Protein AF-A0A962UDT5-F1 (afdb_monomer_lite)

Radius of gyration: 18.19 Å; chains: 1; bounding box: 41×51×47 Å

Foldseek 3Di:
DDQPPLQVVFFPVVLLVVLVVPLPLLVQLLVLLLVPQVVLLVVLLVVLVVVVLVVNLVSLVLNLVSCVLNRRVVLNVLSVVLNPDPDSVVNNVSSVVSVVSSVSNNVSSVVVSPVSPPDPDDPPDPPDPAAEDEDADLRSSNVSSCCSVPVVRHHYDYDPHPVSSVCVVVVVDD

pLDDT: mean 86.89, std 13.83, range [42.19, 97.88]

Structure (mmCIF, N/CA/C/O backbone):
data_AF-A0A962UDT5-F1
#
_entry.id   AF-A0A962UDT5-F1
#
loop_
_atom_site.group_PDB
_atom_site.id
_atom_site.type_symbol
_atom_site.label_atom_id
_atom_site.label_alt_id
_atom_site.label_comp_id
_atom_site.label_asym_id
_atom_site.label_entity_id
_atom_site.label_seq_id
_atom_site.pdbx_PDB_ins_code
_atom_site.Cartn_x
_atom_site.Cartn_y
_atom_site.Cartn_z
_atom_site.occupancy
_atom_site.B_iso_or_equiv
_atom_site.auth_seq_id
_atom_site.auth_comp_id
_atom_site.auth_asym_id
_atom_site.auth_atom_id
_atom_site.pdbx_PDB_model_num
ATOM 1 N N . MET A 1 1 ? 9.665 19.195 -14.864 1.00 46.47 1 MET A N 1
ATOM 2 C CA . MET A 1 1 ? 8.205 19.214 -14.641 1.00 46.47 1 MET A CA 1
ATOM 3 C C . MET A 1 1 ? 8.004 19.459 -13.154 1.00 46.47 1 MET A C 1
ATOM 5 O O . MET A 1 1 ? 8.396 18.603 -12.371 1.00 46.47 1 MET A O 1
ATOM 9 N N . SER A 1 2 ? 7.564 20.650 -12.739 1.00 52.00 2 SER A N 1
ATOM 10 C CA . SER A 1 2 ? 7.296 20.896 -11.317 1.00 52.00 2 SER A CA 1
ATOM 11 C C . SER A 1 2 ? 6.037 20.127 -10.952 1.00 52.00 2 SER A C 1
ATOM 13 O O . SER A 1 2 ? 4.953 20.473 -11.416 1.00 52.00 2 SER A O 1
ATOM 15 N N . LEU A 1 3 ? 6.191 19.046 -10.188 1.00 61.38 3 LEU A N 1
ATOM 16 C CA . LEU A 1 3 ? 5.047 18.405 -9.557 1.00 61.38 3 LEU A CA 1
ATOM 17 C C . LEU A 1 3 ? 4.373 19.449 -8.650 1.00 61.38 3 LEU A C 1
ATOM 19 O O . LEU A 1 3 ? 5.091 20.231 -8.018 1.00 61.38 3 LEU A O 1
ATOM 23 N N . PRO A 1 4 ? 3.031 19.517 -8.617 1.00 68.50 4 PRO A N 1
ATOM 24 C CA . PRO A 1 4 ? 2.324 20.492 -7.796 1.00 68.50 4 PRO A CA 1
ATOM 25 C C . PRO A 1 4 ? 2.808 20.423 -6.344 1.00 68.50 4 PRO A C 1
ATOM 27 O O . PRO A 1 4 ? 3.107 19.338 -5.851 1.00 68.50 4 PRO A O 1
ATOM 30 N N . GLU A 1 5 ? 2.828 21.547 -5.629 1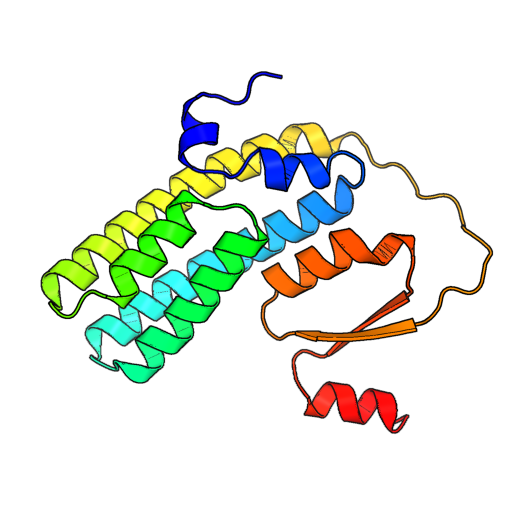.00 72.81 5 GLU A N 1
ATOM 31 C CA . GLU A 1 5 ? 3.136 21.595 -4.187 1.00 72.81 5 GLU A CA 1
ATOM 32 C C . GLU A 1 5 ? 2.296 20.577 -3.383 1.00 72.81 5 GLU A C 1
ATOM 34 O O . GLU A 1 5 ? 2.778 19.946 -2.443 1.00 72.81 5 GLU A O 1
ATOM 39 N N . ALA A 1 6 ? 1.075 20.304 -3.856 1.00 78.62 6 ALA A N 1
ATOM 40 C CA . ALA A 1 6 ? 0.187 19.264 -3.342 1.00 78.62 6 ALA A CA 1
ATOM 41 C C . ALA A 1 6 ? 0.775 17.837 -3.410 1.00 78.62 6 ALA A C 1
ATOM 43 O O . ALA A 1 6 ? 0.558 17.041 -2.500 1.00 78.62 6 ALA A O 1
ATOM 44 N N . ALA A 1 7 ? 1.549 17.506 -4.447 1.00 83.81 7 ALA A N 1
ATOM 45 C CA . ALA A 1 7 ? 2.201 16.205 -4.569 1.00 83.81 7 ALA A CA 1
ATOM 46 C C . ALA A 1 7 ? 3.332 16.050 -3.546 1.00 83.81 7 ALA A C 1
ATOM 48 O O . ALA A 1 7 ? 3.470 14.987 -2.953 1.00 83.81 7 ALA A O 1
ATOM 49 N N . ALA A 1 8 ? 4.098 17.114 -3.280 1.00 86.19 8 ALA A N 1
ATOM 50 C CA . ALA A 1 8 ? 5.175 17.090 -2.287 1.00 86.19 8 ALA A CA 1
ATOM 51 C C . ALA A 1 8 ? 4.657 16.955 -0.845 1.00 86.19 8 ALA A C 1
ATOM 53 O O . ALA A 1 8 ? 5.398 16.509 0.031 1.00 86.19 8 ALA A O 1
ATOM 54 N N . ALA A 1 9 ? 3.398 17.325 -0.589 1.00 90.25 9 ALA A N 1
ATOM 55 C CA . ALA A 1 9 ? 2.739 17.092 0.693 1.00 90.25 9 ALA A CA 1
ATOM 56 C C . ALA A 1 9 ? 2.363 15.612 0.890 1.00 90.25 9 ALA A C 1
ATOM 58 O O . ALA A 1 9 ? 2.501 15.088 1.994 1.00 90.25 9 ALA A O 1
ATOM 59 N N . LEU A 1 10 ? 1.927 14.935 -0.178 1.00 94.44 10 LEU A N 1
ATOM 60 C CA . LEU A 1 10 ? 1.387 13.572 -0.120 1.00 94.44 10 LEU A CA 1
ATOM 61 C C . LEU A 1 10 ? 2.440 12.483 -0.342 1.00 94.44 10 LEU A C 1
ATOM 63 O O . LEU A 1 10 ? 2.383 11.429 0.293 1.00 94.44 10 LEU A O 1
ATOM 67 N N . LEU A 1 11 ? 3.392 12.742 -1.235 1.00 95.75 11 LEU A N 1
ATOM 68 C CA . LEU A 1 11 ? 4.315 11.754 -1.776 1.00 95.75 11 LEU A CA 1
ATOM 69 C C . LEU A 1 11 ? 5.759 12.029 -1.348 1.00 95.75 11 LEU A C 1
ATOM 71 O O . LEU A 1 11 ? 6.193 13.177 -1.221 1.00 95.75 11 LEU A O 1
ATOM 75 N N . ASP A 1 12 ? 6.533 10.960 -1.211 1.00 94.75 12 ASP A N 1
ATOM 76 C CA . ASP A 1 12 ? 7.988 11.014 -1.183 1.00 94.75 12 ASP A CA 1
ATOM 77 C C . ASP A 1 12 ? 8.523 11.073 -2.620 1.00 94.75 12 ASP A C 1
ATOM 79 O O . ASP A 1 12 ? 8.776 10.063 -3.280 1.00 94.75 12 ASP A O 1
ATOM 83 N N . LEU A 1 13 ? 8.672 12.295 -3.128 1.00 90.56 13 LEU A N 1
ATOM 84 C CA . LEU A 1 13 ? 9.146 12.519 -4.491 1.00 90.56 13 LEU A CA 1
ATOM 85 C C . LEU A 1 13 ? 10.603 12.089 -4.692 1.00 90.56 13 LEU A C 1
ATOM 87 O O . LEU A 1 13 ? 10.971 11.744 -5.811 1.00 90.56 13 LEU A O 1
ATOM 91 N N . GLU A 1 14 ? 11.433 12.116 -3.649 1.00 89.56 14 GLU A N 1
ATOM 92 C CA . GLU A 1 14 ? 12.824 11.665 -3.745 1.00 89.56 14 GLU A CA 1
ATOM 93 C C . GLU A 1 14 ? 12.887 10.145 -3.898 1.00 89.56 14 GLU A C 1
ATOM 95 O O . GLU A 1 14 ? 13.645 9.652 -4.732 1.00 89.56 14 GLU A O 1
ATOM 100 N N . HIS A 1 15 ? 12.041 9.407 -3.172 1.00 89.44 15 HIS A N 1
ATOM 101 C CA . HIS A 1 15 ? 11.869 7.965 -3.364 1.00 89.44 15 HIS A CA 1
ATOM 102 C C . HIS A 1 15 ? 11.425 7.636 -4.792 1.00 89.44 15 HIS A C 1
ATOM 104 O O . HIS A 1 15 ? 12.081 6.850 -5.471 1.00 89.44 15 HIS A O 1
ATOM 110 N N . LEU A 1 16 ? 10.379 8.299 -5.294 1.00 89.44 16 LEU A N 1
ATOM 111 C CA . LEU A 1 16 ? 9.860 8.048 -6.645 1.00 89.44 16 LEU A CA 1
ATOM 112 C C . LEU A 1 16 ? 10.875 8.392 -7.750 1.00 89.44 16 LEU A C 1
ATOM 114 O O . LEU A 1 16 ? 10.980 7.673 -8.743 1.00 89.44 16 LEU A O 1
ATOM 118 N N . LYS A 1 17 ? 11.680 9.451 -7.576 1.00 87.12 17 LYS A N 1
ATOM 119 C CA . LYS A 1 17 ? 12.736 9.834 -8.533 1.00 87.12 17 LYS A CA 1
ATOM 120 C C . LYS A 1 17 ? 13.819 8.768 -8.708 1.00 87.12 17 LYS A C 1
ATOM 122 O O . LYS A 1 17 ? 14.448 8.740 -9.769 1.00 87.12 17 LYS A O 1
ATOM 127 N N . ARG A 1 18 ? 14.036 7.886 -7.724 1.00 87.31 18 ARG A N 1
ATOM 128 C CA . ARG A 1 18 ? 15.000 6.773 -7.843 1.00 87.31 18 ARG A CA 1
ATOM 129 C C . ARG A 1 18 ? 14.645 5.827 -8.988 1.00 87.31 18 ARG A C 1
ATOM 131 O O . ARG A 1 18 ? 15.543 5.252 -9.587 1.00 87.31 18 ARG A O 1
ATOM 138 N N . PHE A 1 19 ? 13.368 5.755 -9.360 1.00 85.25 19 PHE A N 1
ATOM 139 C CA . PHE A 1 19 ? 12.876 4.938 -10.470 1.00 85.25 19 PHE A CA 1
ATOM 140 C C . PHE A 1 19 ? 12.803 5.689 -11.804 1.00 85.25 19 PHE A C 1
ATOM 142 O O . PHE A 1 19 ? 12.263 5.168 -12.774 1.00 85.25 19 PHE A O 1
ATOM 149 N N . SER A 1 20 ? 13.362 6.900 -11.900 1.00 79.06 20 SER A N 1
ATOM 150 C CA . SER A 1 20 ? 13.364 7.681 -13.150 1.00 79.06 20 SER A CA 1
ATOM 151 C C . SER A 1 20 ? 14.029 6.963 -14.332 1.00 79.06 20 SER A C 1
ATOM 153 O O . SER A 1 20 ? 13.688 7.240 -15.477 1.00 79.06 20 SER A O 1
ATOM 155 N N . GLN A 1 21 ? 14.948 6.032 -14.062 1.00 80.19 21 GLN A N 1
ATOM 156 C CA . GLN A 1 21 ? 15.598 5.195 -15.077 1.00 80.19 21 GLN A CA 1
ATOM 157 C C . GLN A 1 21 ? 14.860 3.870 -15.339 1.00 80.19 21 GLN A C 1
ATOM 159 O O . GLN A 1 21 ? 15.153 3.212 -16.332 1.00 80.19 21 GLN A O 1
ATOM 164 N N . ASN A 1 22 ? 13.879 3.511 -14.500 1.00 84.12 22 ASN A N 1
ATOM 165 C CA . ASN A 1 22 ? 13.046 2.314 -14.628 1.00 84.12 22 ASN A CA 1
ATOM 166 C C . ASN A 1 22 ? 11.542 2.683 -14.629 1.00 84.12 22 ASN A C 1
ATOM 168 O O . ASN A 1 22 ? 10.827 2.448 -13.648 1.00 84.12 22 ASN A O 1
ATOM 172 N N . PRO A 1 23 ? 11.030 3.266 -15.731 1.00 84.69 23 PRO A N 1
ATOM 173 C CA . PRO A 1 23 ? 9.641 3.717 -15.825 1.00 84.69 23 PRO A CA 1
ATOM 174 C C . PRO A 1 23 ? 8.629 2.562 -15.778 1.00 84.69 23 PRO A C 1
ATOM 176 O O . PRO A 1 23 ? 7.496 2.756 -15.337 1.00 84.69 23 PRO A O 1
ATOM 179 N N . LYS A 1 24 ? 9.027 1.357 -16.214 1.00 85.81 24 LYS A N 1
ATOM 180 C CA . LYS A 1 24 ? 8.193 0.151 -16.142 1.00 85.81 24 LYS A CA 1
ATOM 181 C C . LYS A 1 24 ? 8.021 -0.306 -14.692 1.00 85.81 24 LYS A C 1
ATOM 183 O O . LYS A 1 24 ? 6.885 -0.432 -14.249 1.00 85.81 24 LYS A O 1
ATOM 188 N N . GLY A 1 25 ? 9.119 -0.463 -13.951 1.00 86.94 25 GLY A N 1
ATOM 189 C CA . GLY A 1 25 ? 9.073 -0.848 -12.539 1.00 86.94 25 GLY A CA 1
ATOM 190 C C . GLY A 1 25 ? 8.338 0.181 -11.678 1.00 86.94 25 GLY A C 1
ATOM 191 O O . GLY A 1 25 ? 7.560 -0.186 -10.803 1.00 86.94 25 GLY A O 1
ATOM 192 N N . LEU A 1 26 ? 8.496 1.478 -11.976 1.00 90.75 26 LEU A N 1
ATOM 193 C CA . LEU A 1 26 ? 7.715 2.527 -11.314 1.00 90.75 26 LEU A CA 1
ATOM 194 C C . LEU A 1 26 ? 6.208 2.374 -11.557 1.00 90.75 26 LEU A C 1
ATOM 196 O O . LEU A 1 26 ? 5.420 2.550 -10.629 1.00 90.75 26 LEU A O 1
ATOM 200 N N . ARG A 1 27 ? 5.800 2.052 -12.792 1.00 90.62 27 ARG A N 1
ATOM 201 C CA . ARG A 1 27 ? 4.392 1.798 -13.115 1.00 90.62 27 ARG A CA 1
ATOM 202 C C . ARG A 1 27 ? 3.859 0.600 -12.339 1.00 90.62 27 ARG A C 1
ATOM 204 O O . ARG A 1 27 ? 2.846 0.742 -11.671 1.00 90.62 27 ARG A O 1
ATOM 211 N N . GLU A 1 28 ? 4.561 -0.528 -12.382 1.00 90.75 28 GLU A N 1
ATOM 212 C CA . GLU A 1 28 ? 4.156 -1.757 -11.687 1.00 90.75 28 GLU A CA 1
ATOM 213 C C . GLU A 1 28 ? 4.027 -1.543 -10.171 1.00 90.75 28 GLU A C 1
ATOM 215 O O . GLU A 1 28 ? 3.057 -1.994 -9.566 1.00 90.75 28 GLU A O 1
ATOM 220 N N . LEU A 1 29 ? 4.948 -0.787 -9.562 1.00 93.88 29 LEU A N 1
ATOM 221 C CA . LEU A 1 29 ? 4.872 -0.395 -8.153 1.00 93.88 29 LEU A CA 1
ATOM 222 C C . LEU A 1 29 ? 3.617 0.429 -7.839 1.00 93.88 29 LEU A C 1
ATOM 224 O O . LEU A 1 29 ? 2.929 0.161 -6.851 1.00 93.88 29 LEU A O 1
ATOM 228 N N . ILE A 1 30 ? 3.330 1.442 -8.659 1.00 94.25 30 ILE A N 1
ATOM 229 C CA . ILE A 1 30 ? 2.164 2.305 -8.462 1.00 94.25 30 ILE A CA 1
ATOM 230 C C . ILE A 1 30 ? 0.874 1.509 -8.671 1.00 94.25 30 ILE A C 1
ATOM 232 O O . ILE A 1 30 ? -0.013 1.592 -7.826 1.00 94.25 30 ILE A O 1
ATOM 236 N N . ASP A 1 31 ? 0.775 0.721 -9.739 1.00 93.69 31 ASP A N 1
ATOM 237 C CA . ASP A 1 31 ? -0.410 -0.088 -10.034 1.00 93.69 31 ASP A CA 1
ATOM 238 C C . ASP A 1 31 ? -0.672 -1.098 -8.905 1.00 93.69 31 ASP A C 1
ATOM 240 O O . ASP A 1 31 ? -1.771 -1.120 -8.349 1.00 93.69 31 ASP A O 1
ATOM 244 N N . ALA A 1 32 ? 0.356 -1.821 -8.441 1.00 94.25 32 ALA A N 1
ATOM 245 C CA . ALA A 1 32 ? 0.234 -2.746 -7.312 1.00 94.25 32 ALA A CA 1
ATOM 246 C C . ALA A 1 32 ? -0.270 -2.058 -6.031 1.00 94.25 32 ALA A C 1
ATOM 248 O O . ALA A 1 32 ? -1.079 -2.617 -5.288 1.00 94.25 32 ALA A O 1
ATOM 249 N N . PHE A 1 33 ? 0.192 -0.838 -5.748 1.00 97.19 33 PHE A N 1
ATOM 250 C CA . PHE A 1 33 ? -0.305 -0.055 -4.617 1.00 97.19 33 PHE A CA 1
ATOM 251 C C . PHE A 1 33 ? -1.766 0.372 -4.791 1.00 97.19 33 PHE A C 1
ATOM 253 O O . PHE A 1 33 ? -2.558 0.244 -3.856 1.00 97.19 33 PHE A O 1
ATOM 260 N N . LEU A 1 34 ? -2.144 0.864 -5.972 1.00 95.75 34 LEU A N 1
ATOM 261 C CA . LEU A 1 34 ? -3.509 1.315 -6.240 1.00 95.75 34 LEU A CA 1
ATOM 262 C C . LEU A 1 34 ? -4.519 0.164 -6.186 1.00 95.75 34 LEU A C 1
ATOM 264 O O . LEU A 1 34 ? -5.596 0.347 -5.617 1.00 95.75 34 LEU A O 1
ATOM 268 N N . ASP A 1 35 ? -4.155 -1.004 -6.713 1.00 94.50 35 ASP A N 1
ATOM 269 C CA . ASP A 1 35 ? -5.025 -2.181 -6.773 1.00 94.50 35 ASP A CA 1
ATOM 270 C C . ASP A 1 35 ? -5.243 -2.822 -5.396 1.00 94.50 35 ASP A C 1
ATOM 272 O O . ASP A 1 35 ? -6.320 -3.348 -5.111 1.00 94.50 35 ASP A O 1
ATOM 276 N N . THR A 1 36 ? -4.245 -2.760 -4.511 1.00 92.00 36 THR A N 1
ATOM 277 C CA . THR A 1 36 ? -4.329 -3.391 -3.182 1.00 92.00 36 THR A CA 1
ATOM 278 C C . THR A 1 36 ? -4.919 -2.487 -2.105 1.00 92.00 36 THR A C 1
ATOM 280 O O . THR A 1 36 ? -5.550 -2.975 -1.167 1.00 92.00 36 THR A O 1
ATOM 283 N N . THR A 1 37 ? -4.756 -1.169 -2.219 1.00 96.19 37 THR A N 1
ATOM 284 C CA . THR A 1 37 ? -5.082 -0.246 -1.122 1.00 96.19 37 THR A CA 1
ATOM 285 C C . THR A 1 37 ? -6.583 -0.100 -0.872 1.00 96.19 37 THR A C 1
ATOM 287 O O . THR A 1 37 ? -7.008 -0.086 0.282 1.00 96.19 37 THR A O 1
ATOM 290 N N . GLU A 1 38 ? -7.410 -0.015 -1.915 1.00 94.62 38 GLU A N 1
ATOM 291 C CA . GLU A 1 38 ? -8.864 0.149 -1.754 1.00 94.62 38 GLU A CA 1
ATOM 292 C C . GLU A 1 38 ? -9.524 -1.063 -1.056 1.00 94.62 38 GLU A C 1
ATOM 294 O O . GLU A 1 38 ? -10.241 -0.856 -0.071 1.00 94.62 38 GLU A O 1
ATOM 299 N N . PRO A 1 39 ? -9.228 -2.324 -1.440 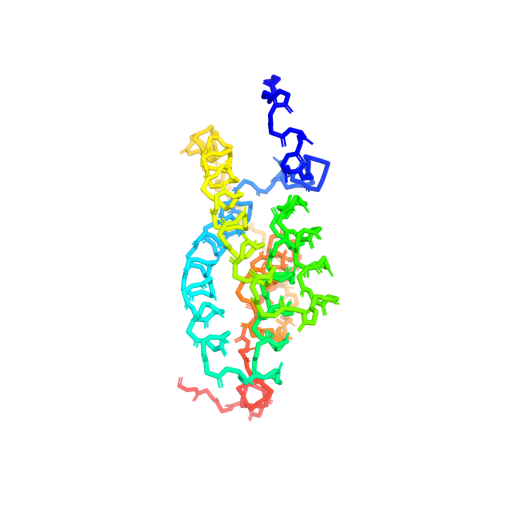1.00 95.19 39 PRO A N 1
ATOM 300 C CA . PRO A 1 39 ? -9.647 -3.499 -0.673 1.00 95.19 39 PRO A CA 1
ATOM 301 C C . PRO A 1 39 ? -9.192 -3.476 0.793 1.00 95.19 39 PRO A C 1
ATOM 303 O O . PRO A 1 39 ? -9.987 -3.771 1.684 1.00 95.19 39 PRO A O 1
ATOM 306 N N . ILE A 1 40 ? -7.940 -3.088 1.058 1.00 95.94 40 ILE A N 1
ATOM 307 C CA . ILE A 1 40 ? -7.377 -3.026 2.415 1.00 95.94 40 ILE A CA 1
ATOM 308 C C . ILE A 1 40 ? -8.110 -1.992 3.284 1.00 95.94 40 ILE A C 1
ATOM 310 O O . ILE A 1 40 ? -8.395 -2.260 4.451 1.00 95.94 40 ILE A O 1
ATOM 314 N N . LEU A 1 41 ? -8.445 -0.822 2.733 1.00 96.75 41 LEU A N 1
ATOM 315 C CA . LEU A 1 41 ? -9.193 0.215 3.453 1.00 96.75 41 LEU A CA 1
ATOM 316 C C . LEU A 1 41 ? -10.609 -0.247 3.818 1.00 96.75 41 LEU A C 1
ATOM 318 O O . LEU A 1 41 ? -11.034 -0.070 4.961 1.00 96.75 41 LEU A O 1
ATOM 322 N N . ASN A 1 42 ? -11.308 -0.888 2.877 1.00 95.06 42 ASN A N 1
ATOM 323 C CA . ASN A 1 42 ? -12.632 -1.464 3.127 1.00 95.06 42 ASN A CA 1
ATOM 324 C C . ASN A 1 42 ? -12.576 -2.520 4.238 1.00 95.06 42 ASN A C 1
ATOM 326 O O . ASN A 1 42 ? -13.443 -2.575 5.115 1.00 95.06 42 ASN A O 1
ATOM 330 N N . GLU A 1 43 ? -11.524 -3.334 4.230 1.00 95.44 43 GLU A N 1
ATOM 331 C CA . GLU A 1 43 ? -11.324 -4.361 5.239 1.00 95.44 43 GLU A CA 1
ATOM 332 C C . GLU A 1 43 ? -11.023 -3.763 6.619 1.00 95.44 43 GLU A C 1
ATOM 334 O O . GLU A 1 43 ? -11.629 -4.179 7.607 1.00 95.44 43 GLU A O 1
ATOM 339 N N . LEU A 1 44 ? -10.177 -2.728 6.699 1.00 95.25 44 LEU A N 1
ATOM 340 C CA . LEU A 1 44 ? -9.919 -1.986 7.939 1.00 95.25 44 LEU A CA 1
ATOM 341 C C . LEU A 1 44 ? -11.197 -1.421 8.557 1.00 95.25 44 LEU A C 1
ATOM 343 O O . LEU A 1 44 ? -11.382 -1.491 9.776 1.00 95.25 44 LEU A O 1
ATOM 347 N N . GLU A 1 45 ? -12.090 -0.876 7.733 1.00 92.88 45 GLU A N 1
ATOM 348 C CA . GLU A 1 45 ? -13.380 -0.379 8.196 1.00 92.88 45 GLU A CA 1
ATOM 349 C C . GLU A 1 45 ? -14.250 -1.518 8.752 1.00 92.88 45 GLU A C 1
ATOM 351 O O . GLU A 1 45 ? -14.813 -1.398 9.849 1.00 92.88 45 GLU A O 1
ATOM 356 N N . ARG A 1 46 ? -14.304 -2.657 8.047 1.00 93.38 46 ARG A N 1
ATOM 357 C CA . ARG A 1 46 ? -15.033 -3.857 8.478 1.00 93.38 46 ARG A CA 1
ATOM 358 C C . ARG A 1 46 ? -14.541 -4.356 9.838 1.00 93.38 46 ARG A C 1
ATOM 360 O O . ARG A 1 46 ? -15.354 -4.528 10.750 1.00 93.38 46 ARG A O 1
ATOM 367 N N . VAL A 1 47 ? -13.235 -4.570 10.002 1.00 93.06 47 VAL A N 1
ATOM 368 C CA . VAL A 1 47 ? -12.668 -5.122 11.247 1.00 93.06 47 VAL A CA 1
ATOM 369 C C . VAL A 1 47 ? -12.701 -4.118 12.402 1.00 93.06 47 VAL A C 1
ATOM 371 O O . VAL A 1 47 ? -12.838 -4.514 13.561 1.00 93.06 47 VAL A O 1
ATOM 374 N N . SER A 1 48 ? -12.668 -2.813 12.103 1.00 89.62 48 SER A N 1
ATOM 375 C CA . SER A 1 48 ? -12.854 -1.751 13.098 1.00 89.62 48 SER A CA 1
ATOM 376 C C . SER A 1 48 ? -14.242 -1.831 13.742 1.00 89.62 48 SER A C 1
ATOM 378 O O . SER A 1 48 ? -14.356 -1.800 14.970 1.00 89.62 48 SER A O 1
ATOM 380 N N . ARG A 1 49 ? -15.297 -2.041 12.938 1.00 88.38 49 ARG A N 1
ATOM 381 C CA . ARG A 1 49 ? -16.680 -2.221 13.427 1.00 88.38 49 ARG A CA 1
ATOM 382 C C . ARG A 1 49 ? -16.850 -3.485 14.272 1.00 88.38 49 ARG A C 1
ATOM 384 O O . ARG A 1 49 ? -17.649 -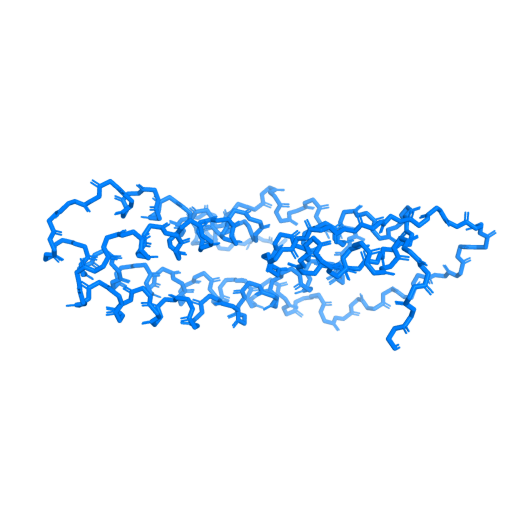3.493 15.202 1.00 88.38 49 ARG A O 1
ATOM 391 N N . GLN A 1 50 ? -16.091 -4.536 13.972 1.00 89.12 50 GLN A N 1
ATOM 392 C CA . GLN A 1 50 ? -16.104 -5.798 14.722 1.00 89.12 50 GLN A CA 1
ATOM 393 C C . GLN A 1 50 ? -15.253 -5.761 16.000 1.00 89.12 50 GLN A C 1
ATOM 395 O O . GLN A 1 50 ? -15.222 -6.742 16.738 1.00 89.12 50 GLN A O 1
ATOM 400 N N . GLN A 1 51 ? -14.559 -4.647 16.269 1.00 83.12 51 GLN A N 1
ATOM 401 C CA . GLN A 1 51 ? -13.648 -4.482 17.405 1.00 83.12 51 GLN A CA 1
ATOM 402 C C . GLN A 1 51 ? -12.534 -5.548 17.470 1.00 83.12 51 GLN A C 1
ATOM 404 O O . GLN A 1 51 ? -11.964 -5.791 18.536 1.00 83.12 51 GLN A O 1
ATOM 409 N N . ASN A 1 52 ? -12.164 -6.146 16.330 1.00 88.00 52 ASN A N 1
ATOM 410 C CA . ASN A 1 52 ? -11.068 -7.110 16.263 1.00 88.00 52 ASN A CA 1
ATOM 411 C C . ASN A 1 52 ? -9.720 -6.379 16.218 1.00 88.00 52 ASN A C 1
ATOM 413 O O . ASN A 1 52 ? -9.174 -6.085 15.155 1.00 88.00 52 ASN A O 1
ATOM 417 N N . ALA A 1 53 ? -9.186 -6.047 17.394 1.00 88.69 53 ALA A N 1
ATOM 418 C CA . ALA A 1 53 ? -7.971 -5.245 17.505 1.00 88.69 53 ALA A CA 1
ATOM 419 C C . ALA A 1 53 ? -6.742 -5.908 16.862 1.00 88.69 53 ALA A C 1
ATOM 421 O O . ALA A 1 53 ? -5.913 -5.199 16.297 1.00 88.69 53 ALA A O 1
ATOM 422 N N . MET A 1 54 ? -6.616 -7.234 16.945 1.00 91.94 54 MET A N 1
ATOM 423 C CA . MET A 1 54 ? -5.467 -7.959 16.395 1.00 91.94 54 MET A CA 1
ATOM 424 C C . MET A 1 54 ? -5.469 -7.913 14.866 1.00 91.94 54 MET A C 1
ATOM 426 O O . MET A 1 54 ? -4.490 -7.472 14.268 1.00 91.94 54 MET A O 1
ATOM 430 N N . GLU A 1 55 ? -6.590 -8.295 14.253 1.00 93.88 55 GLU A N 1
ATOM 431 C CA . GLU A 1 55 ? -6.765 -8.284 12.796 1.00 93.88 55 GLU A CA 1
ATOM 432 C C . GLU A 1 55 ? -6.628 -6.859 12.239 1.00 93.88 55 GLU A C 1
ATOM 434 O O . GLU A 1 55 ? -5.907 -6.632 11.270 1.00 93.88 55 GLU A O 1
ATOM 439 N N . PHE A 1 56 ? -7.198 -5.863 12.930 1.00 94.25 56 PHE A N 1
ATOM 440 C CA . PHE A 1 56 ? -7.024 -4.449 12.588 1.00 94.25 56 PHE A CA 1
ATOM 441 C C . PHE A 1 56 ? -5.550 -4.030 12.521 1.00 94.25 56 PHE A C 1
ATOM 443 O O . PHE A 1 56 ? -5.143 -3.382 11.560 1.00 94.25 56 PHE A O 1
ATOM 450 N N . HIS A 1 57 ? -4.733 -4.401 13.514 1.00 94.06 57 HIS A N 1
ATOM 451 C CA . HIS A 1 57 ? -3.309 -4.050 13.510 1.00 94.06 57 HIS A CA 1
ATOM 452 C C . HIS A 1 57 ? -2.540 -4.753 12.389 1.00 94.06 57 HIS A C 1
ATOM 454 O O . HIS A 1 57 ? -1.651 -4.140 11.804 1.00 94.06 57 HIS A O 1
ATOM 460 N N . GLN A 1 58 ? -2.877 -6.006 12.076 1.00 94.75 58 GLN A N 1
ATOM 461 C CA . GLN A 1 58 ? -2.241 -6.754 10.988 1.00 94.75 58 GLN A CA 1
ATOM 462 C C . GLN A 1 58 ? -2.526 -6.109 9.628 1.00 94.75 58 GLN A C 1
ATOM 464 O O . GLN A 1 58 ? -1.596 -5.812 8.879 1.00 94.75 58 GLN A O 1
ATOM 469 N N . ILE A 1 59 ? -3.794 -5.806 9.345 1.00 96.12 59 ILE A N 1
ATOM 470 C CA . ILE A 1 59 ? -4.190 -5.162 8.087 1.00 96.12 59 ILE A CA 1
ATOM 471 C C . ILE A 1 59 ? -3.585 -3.753 7.991 1.00 96.12 59 ILE A C 1
ATOM 473 O O . ILE A 1 59 ? -3.074 -3.355 6.944 1.00 96.12 59 ILE A O 1
ATOM 477 N N . LEU A 1 60 ? -3.574 -3.000 9.096 1.00 96.94 60 LEU A N 1
ATOM 478 C CA . LEU A 1 60 ? -2.996 -1.656 9.126 1.00 96.94 60 LEU A CA 1
ATOM 479 C C . LEU A 1 60 ? -1.480 -1.680 8.900 1.00 96.94 60 LEU A C 1
ATOM 481 O O . LEU A 1 60 ? -0.931 -0.780 8.263 1.00 96.94 60 LEU A O 1
ATOM 485 N N . HIS A 1 61 ? -0.798 -2.710 9.402 1.00 95.81 61 HIS A N 1
ATOM 486 C CA . HIS A 1 61 ? 0.622 -2.914 9.150 1.00 95.81 61 HIS A CA 1
ATOM 487 C C . HIS A 1 61 ? 0.897 -3.170 7.664 1.00 95.81 61 HIS A C 1
ATOM 489 O O . HIS A 1 61 ? 1.793 -2.538 7.103 1.00 95.81 61 HIS A O 1
ATOM 495 N N . ALA A 1 62 ? 0.089 -4.016 7.016 1.00 95.50 62 ALA A N 1
ATOM 496 C CA . ALA A 1 62 ? 0.190 -4.274 5.581 1.00 95.50 62 ALA A CA 1
ATOM 497 C C . ALA A 1 62 ? -0.021 -2.994 4.751 1.00 95.50 62 ALA A C 1
ATOM 499 O O . ALA A 1 62 ? 0.773 -2.709 3.850 1.00 95.50 62 ALA A O 1
ATOM 500 N N . LEU A 1 63 ? -1.020 -2.174 5.104 1.00 97.88 63 LEU A N 1
ATOM 501 C CA . LEU A 1 63 ? -1.249 -0.878 4.456 1.00 97.88 63 LEU A CA 1
ATOM 502 C C . LEU A 1 63 ? -0.060 0.072 4.626 1.00 97.88 63 LEU A C 1
ATOM 504 O O . LEU A 1 63 ? 0.377 0.707 3.669 1.00 97.88 63 LEU A O 1
ATOM 508 N N . ASN A 1 64 ? 0.480 0.165 5.844 1.00 97.56 64 ASN A N 1
ATOM 509 C CA . ASN A 1 64 ? 1.646 0.997 6.118 1.00 97.56 64 ASN A CA 1
ATOM 510 C C . ASN A 1 64 ? 2.859 0.546 5.291 1.00 97.56 64 ASN A C 1
ATOM 512 O O . ASN A 1 64 ? 3.563 1.387 4.737 1.00 97.56 64 ASN A O 1
ATOM 516 N N . GLY A 1 65 ? 3.099 -0.764 5.186 1.00 95.81 65 GLY A N 1
ATOM 517 C CA . GLY A 1 65 ? 4.147 -1.318 4.329 1.00 95.81 65 GLY A CA 1
ATOM 518 C C . GLY A 1 65 ? 3.958 -0.905 2.869 1.00 95.81 65 GLY A C 1
ATOM 519 O O . GLY A 1 65 ? 4.854 -0.299 2.285 1.00 95.81 65 GLY A O 1
ATOM 520 N N . ALA A 1 66 ?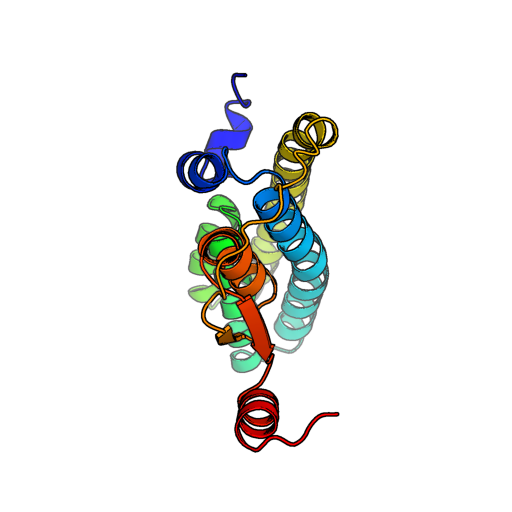 2.759 -1.122 2.323 1.00 96.44 66 ALA A N 1
ATOM 521 C CA . ALA A 1 66 ? 2.434 -0.768 0.944 1.00 96.44 66 ALA A CA 1
ATOM 522 C C . ALA A 1 66 ? 2.621 0.735 0.662 1.00 96.44 66 ALA A C 1
ATOM 524 O O . ALA A 1 66 ? 3.251 1.113 -0.327 1.00 96.44 66 ALA A O 1
ATOM 525 N N . ALA A 1 67 ? 2.155 1.593 1.575 1.00 97.50 67 ALA A N 1
ATOM 526 C CA . ALA A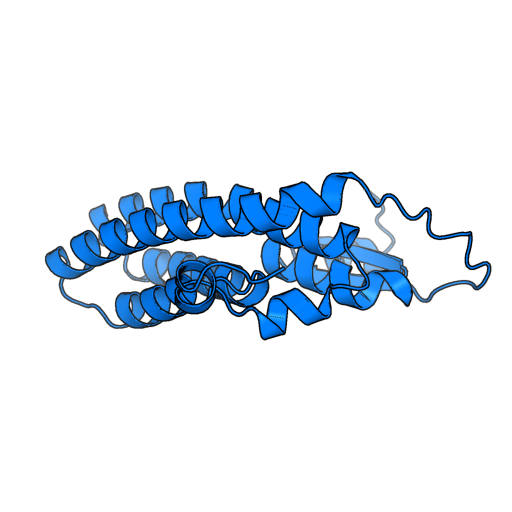 1 67 ? 2.303 3.040 1.469 1.00 97.50 67 ALA A CA 1
ATOM 527 C C . ALA A 1 67 ? 3.773 3.488 1.484 1.00 97.50 67 ALA A C 1
ATOM 529 O O . ALA A 1 67 ? 4.147 4.364 0.706 1.00 97.50 67 ALA A O 1
ATOM 530 N N . ASN A 1 68 ? 4.625 2.885 2.321 1.00 96.44 68 ASN A N 1
ATOM 531 C CA . ASN A 1 68 ? 6.060 3.190 2.311 1.00 96.44 68 ASN A CA 1
ATOM 532 C C . ASN A 1 68 ? 6.719 2.729 1.005 1.00 96.44 68 ASN A C 1
ATOM 534 O O . ASN A 1 68 ? 7.467 3.499 0.406 1.00 96.44 68 ASN A O 1
ATOM 538 N N . SER A 1 69 ? 6.403 1.519 0.533 1.00 93.94 69 SER A N 1
ATOM 539 C CA . SER A 1 69 ? 6.963 0.977 -0.709 1.00 93.94 69 SER A CA 1
ATOM 540 C C . SER A 1 69 ? 6.646 1.861 -1.916 1.00 93.94 69 SER A C 1
ATOM 542 O O . SER A 1 69 ? 7.535 2.160 -2.712 1.00 93.94 69 SER A O 1
ATOM 544 N N . ALA A 1 70 ? 5.406 2.347 -2.011 1.00 95.12 70 ALA A N 1
ATOM 545 C CA . ALA A 1 70 ? 4.939 3.213 -3.091 1.00 95.12 70 ALA A CA 1
ATOM 546 C C . ALA A 1 70 ? 5.284 4.703 -2.905 1.00 95.12 70 ALA A C 1
ATOM 548 O O . ALA A 1 70 ? 4.918 5.527 -3.741 1.00 95.12 70 ALA A O 1
ATOM 549 N N . GLY A 1 71 ? 5.946 5.089 -1.809 1.00 95.56 71 GLY A N 1
ATOM 550 C CA . GLY A 1 71 ? 6.246 6.492 -1.512 1.00 95.56 71 GLY A CA 1
ATOM 551 C C . GLY A 1 71 ? 5.021 7.343 -1.149 1.00 95.56 71 GLY A C 1
ATOM 552 O O . GLY A 1 71 ? 5.091 8.569 -1.210 1.00 95.56 71 GLY A O 1
ATOM 553 N N . ALA A 1 72 ? 3.900 6.742 -0.747 1.00 97.25 72 ALA A N 1
ATOM 554 C CA . ALA A 1 72 ? 2.703 7.431 -0.259 1.00 97.25 72 ALA A CA 1
ATOM 555 C C . ALA A 1 72 ? 2.886 7.907 1.199 1.00 97.25 72 ALA A C 1
ATOM 557 O O . ALA A 1 72 ? 2.228 7.432 2.129 1.00 97.25 72 ALA A O 1
ATOM 558 N N . ARG A 1 73 ? 3.814 8.849 1.410 1.00 97.44 73 ARG A N 1
ATOM 559 C CA . ARG A 1 73 ? 4.268 9.298 2.737 1.00 97.44 73 ARG A CA 1
ATOM 560 C C . ARG A 1 73 ? 3.127 9.720 3.661 1.00 97.44 73 ARG A C 1
ATOM 562 O O . ARG A 1 73 ? 3.079 9.271 4.803 1.00 97.44 73 ARG A O 1
ATOM 569 N N . ALA A 1 74 ? 2.199 10.546 3.176 1.00 97.00 74 ALA A N 1
ATOM 570 C CA . ALA A 1 74 ? 1.096 11.033 4.006 1.00 97.00 74 ALA A CA 1
ATOM 571 C C . ALA A 1 74 ? 0.202 9.891 4.520 1.00 97.00 74 ALA A C 1
ATOM 573 O O . ALA A 1 74 ? -0.223 9.914 5.675 1.00 97.00 74 ALA A O 1
ATOM 574 N N . MET A 1 75 ? -0.031 8.864 3.697 1.00 97.88 75 MET A N 1
ATOM 575 C CA . MET A 1 75 ? -0.776 7.677 4.117 1.00 97.88 75 MET A CA 1
ATOM 576 C C . MET A 1 75 ? 0.000 6.849 5.139 1.00 97.88 75 MET A C 1
ATOM 578 O O . MET A 1 75 ? -0.577 6.422 6.137 1.00 97.88 75 MET A O 1
ATOM 582 N N . ALA A 1 76 ? 1.306 6.650 4.935 1.00 97.81 76 ALA A N 1
ATOM 583 C CA . ALA A 1 76 ? 2.149 5.932 5.890 1.00 97.81 76 ALA A CA 1
ATOM 584 C C . ALA A 1 76 ? 2.152 6.620 7.269 1.00 97.81 76 ALA A C 1
ATOM 586 O O . ALA A 1 76 ? 2.035 5.966 8.306 1.00 97.81 76 ALA A O 1
ATOM 587 N N . ASP A 1 77 ? 2.217 7.950 7.298 1.00 96.75 77 ASP A N 1
ATOM 588 C CA . ASP A 1 77 ? 2.168 8.716 8.543 1.00 96.75 77 ASP A CA 1
ATOM 589 C C . ASP A 1 77 ? 0.799 8.626 9.228 1.00 96.75 77 ASP A C 1
ATOM 591 O O . ASP A 1 77 ? 0.731 8.400 10.439 1.00 96.75 77 ASP A O 1
ATOM 595 N N . GLN A 1 78 ? -0.299 8.691 8.470 1.00 96.69 78 GLN A N 1
ATOM 596 C CA . GLN A 1 78 ? -1.639 8.449 9.011 1.00 96.69 78 GLN A CA 1
ATOM 597 C C . GLN A 1 78 ? -1.803 7.022 9.552 1.00 96.69 78 GLN A C 1
ATOM 599 O O . GLN A 1 78 ? -2.425 6.846 10.600 1.00 96.69 78 GLN A O 1
ATOM 604 N N . CYS A 1 79 ? -1.200 6.010 8.919 1.00 97.31 79 CYS A N 1
ATOM 605 C CA . CYS A 1 79 ? -1.224 4.641 9.436 1.00 97.31 79 CYS A CA 1
ATOM 606 C C . CYS A 1 79 ? -0.532 4.533 10.802 1.00 97.31 79 CYS A C 1
ATOM 608 O O . CYS A 1 79 ? -1.044 3.865 11.702 1.00 97.31 79 CYS A O 1
ATOM 610 N N . LYS A 1 80 ? 0.594 5.233 11.004 1.00 95.62 80 LYS A N 1
ATOM 611 C CA . LYS A 1 80 ? 1.285 5.285 12.307 1.00 95.62 80 LYS A CA 1
ATOM 612 C C . LYS A 1 80 ? 0.414 5.932 13.384 1.00 95.62 80 LYS A C 1
ATOM 614 O O . LYS A 1 80 ? 0.366 5.434 14.507 1.00 95.62 80 LYS A O 1
ATOM 619 N N . VAL A 1 81 ? -0.286 7.017 13.044 1.00 94.81 81 VAL A N 1
ATOM 620 C CA . VAL A 1 81 ? -1.229 7.687 13.957 1.00 94.81 81 VAL A CA 1
ATOM 621 C C . VAL A 1 81 ? -2.390 6.754 14.306 1.00 94.81 81 VAL A C 1
ATOM 623 O O . VAL A 1 81 ? -2.735 6.595 15.478 1.00 94.81 81 VAL A O 1
ATOM 626 N N . LEU A 1 82 ? -2.959 6.087 13.304 1.00 94.75 82 LEU A N 1
ATOM 627 C CA . LEU A 1 82 ? -4.078 5.166 13.467 1.00 94.75 82 LEU A CA 1
ATOM 628 C C . LEU A 1 82 ? -3.717 3.953 14.340 1.00 94.75 82 LEU A C 1
ATOM 630 O O . LEU A 1 82 ? -4.526 3.540 15.171 1.00 94.75 82 LEU A O 1
ATOM 634 N N . ALA A 1 83 ? -2.492 3.434 14.224 1.00 93.44 83 ALA A N 1
ATOM 635 C CA . ALA A 1 83 ? -2.002 2.307 15.022 1.00 93.44 83 ALA A CA 1
ATOM 636 C C . ALA A 1 83 ? -1.918 2.629 16.524 1.00 93.44 83 ALA A C 1
ATOM 638 O O . ALA A 1 83 ? -2.011 1.743 17.368 1.00 93.44 83 ALA A O 1
ATOM 639 N N . GLN A 1 84 ? -1.761 3.906 16.876 1.00 91.81 84 GLN A N 1
ATOM 640 C CA . GLN A 1 84 ? -1.710 4.355 18.268 1.00 91.81 84 GLN A CA 1
ATOM 641 C C . GLN A 1 84 ? -3.103 4.675 18.832 1.00 91.81 84 GLN A C 1
ATOM 643 O O . GLN A 1 84 ? -3.251 4.847 20.045 1.00 91.81 84 GLN A O 1
ATOM 648 N N . GLN A 1 85 ? -4.136 4.736 17.982 1.00 91.94 85 GLN A N 1
ATOM 649 C CA . GLN A 1 85 ? -5.469 5.164 18.386 1.00 91.94 85 GLN A CA 1
ATOM 650 C C . GLN A 1 85 ? -6.263 4.044 19.070 1.00 91.94 85 GLN A C 1
ATOM 652 O O . GLN A 1 85 ? -6.577 2.999 18.488 1.00 91.94 85 GLN A O 1
ATOM 657 N N . ARG A 1 86 ? -6.666 4.303 20.316 1.00 86.12 86 ARG A N 1
ATOM 658 C CA . ARG A 1 86 ? -7.456 3.381 21.143 1.00 86.12 86 ARG A CA 1
ATOM 659 C C . ARG A 1 86 ? -8.939 3.738 21.194 1.00 86.12 86 ARG A C 1
ATOM 661 O O . ARG A 1 86 ? -9.747 2.851 21.440 1.00 86.12 86 ARG A O 1
ATOM 668 N N . GLU A 1 87 ? -9.293 4.997 20.939 1.00 88.69 87 GLU A N 1
ATOM 669 C CA . GLU A 1 87 ? -10.681 5.467 20.934 1.00 88.69 87 GLU A CA 1
ATOM 670 C C . GLU A 1 87 ? -11.396 5.040 19.636 1.00 88.69 87 GLU A C 1
ATOM 672 O O . GLU A 1 87 ? -10.969 5.455 18.554 1.00 88.69 87 GLU A O 1
ATOM 677 N N . PRO A 1 88 ? -12.483 4.243 19.704 1.00 84.12 88 PRO A N 1
ATOM 678 C CA . PRO A 1 88 ? -13.172 3.742 18.512 1.00 84.12 88 PRO A CA 1
ATOM 679 C C . PRO A 1 88 ? -13.712 4.847 17.596 1.00 84.12 88 PRO A C 1
ATOM 681 O O . PRO A 1 88 ? -13.545 4.772 16.383 1.00 84.12 88 PRO A O 1
ATOM 684 N N . GLU A 1 89 ? -14.302 5.902 18.162 1.00 86.12 89 GLU A N 1
ATOM 685 C CA . GLU A 1 89 ? -14.866 7.017 17.386 1.00 86.12 89 GLU A CA 1
ATOM 686 C C . GLU A 1 89 ? -13.780 7.772 16.614 1.00 86.12 89 GLU A C 1
ATOM 688 O O . GLU A 1 89 ? -13.904 8.008 15.411 1.00 86.12 89 GLU A O 1
ATOM 693 N N . ARG A 1 90 ? -12.656 8.071 17.278 1.00 90.06 90 ARG A N 1
ATOM 694 C CA . ARG A 1 90 ? -11.503 8.693 16.619 1.00 90.06 90 ARG A CA 1
ATOM 695 C C . ARG A 1 90 ? -10.877 7.778 15.575 1.00 90.06 90 ARG A C 1
ATOM 697 O O . ARG A 1 90 ? -10.404 8.269 14.559 1.00 90.06 90 ARG A O 1
ATOM 704 N N . ARG A 1 91 ? -10.860 6.462 15.805 1.00 89.75 91 ARG A N 1
ATOM 705 C CA . ARG A 1 91 ? -10.353 5.486 14.831 1.00 89.75 91 ARG A CA 1
ATOM 706 C C . ARG A 1 91 ? -11.164 5.524 13.538 1.00 89.75 91 ARG A C 1
ATOM 708 O O . ARG A 1 91 ? -10.569 5.542 12.469 1.00 89.75 91 ARG A O 1
ATOM 715 N N . VAL A 1 92 ? -12.493 5.571 13.635 1.00 89.25 92 VAL A N 1
ATOM 716 C CA . VAL A 1 92 ? -13.380 5.685 12.465 1.00 89.25 92 VAL A CA 1
ATOM 717 C C . VAL A 1 92 ? -13.144 7.002 11.724 1.00 89.25 92 VAL A C 1
ATOM 719 O O . VAL A 1 92 ? -12.995 6.986 10.507 1.00 89.25 92 VAL A O 1
ATOM 722 N N . ALA A 1 93 ? -13.025 8.122 12.442 1.00 91.81 93 ALA A N 1
ATOM 723 C CA . ALA A 1 93 ? -12.718 9.411 11.819 1.00 91.81 93 ALA A CA 1
ATOM 724 C C . ALA A 1 93 ? -11.378 9.383 11.057 1.00 91.81 93 ALA A C 1
ATOM 726 O O . ALA A 1 93 ? -11.322 9.763 9.892 1.00 91.81 93 ALA A O 1
ATOM 727 N N . ILE A 1 94 ? -10.321 8.841 11.671 1.00 93.50 94 ILE A N 1
ATOM 728 C CA . ILE A 1 94 ? -9.002 8.729 11.030 1.00 93.50 94 ILE A CA 1
ATOM 729 C C . ILE A 1 94 ? -9.038 7.772 9.825 1.00 93.50 94 ILE A C 1
ATOM 731 O O . ILE A 1 94 ? -8.327 8.002 8.851 1.00 93.50 94 ILE A O 1
ATOM 735 N N . LEU A 1 95 ? -9.854 6.711 9.854 1.00 94.19 95 LEU A N 1
ATOM 736 C CA . LEU A 1 95 ? -10.044 5.826 8.696 1.00 94.19 95 LEU A CA 1
ATOM 737 C C . LEU A 1 95 ? -10.687 6.558 7.512 1.00 94.19 95 LEU A C 1
ATOM 739 O O . LEU A 1 95 ? -10.246 6.368 6.380 1.00 94.19 95 LEU A O 1
ATOM 743 N N . HIS A 1 96 ? -11.678 7.418 7.759 1.00 94.31 96 HIS A N 1
ATOM 744 C CA . HIS A 1 96 ? -12.239 8.274 6.711 1.00 94.31 96 HIS A CA 1
ATOM 745 C C . HIS A 1 96 ? -11.184 9.250 6.168 1.00 94.31 96 HIS A C 1
ATOM 747 O O . HIS A 1 96 ? -10.991 9.328 4.956 1.00 94.31 96 HIS A O 1
ATOM 753 N N . ASP A 1 97 ? -10.422 9.907 7.049 1.00 95.31 97 ASP A N 1
ATOM 754 C CA . ASP A 1 97 ? -9.337 10.811 6.641 1.00 95.31 97 ASP A CA 1
ATOM 755 C C . ASP A 1 97 ? -8.254 10.094 5.814 1.00 95.31 97 ASP A C 1
ATOM 757 O O . ASP A 1 97 ? -7.634 10.692 4.927 1.00 95.31 97 ASP A O 1
ATOM 761 N N . LEU A 1 98 ? -8.002 8.815 6.110 1.00 96.69 98 LEU A N 1
ATOM 762 C CA 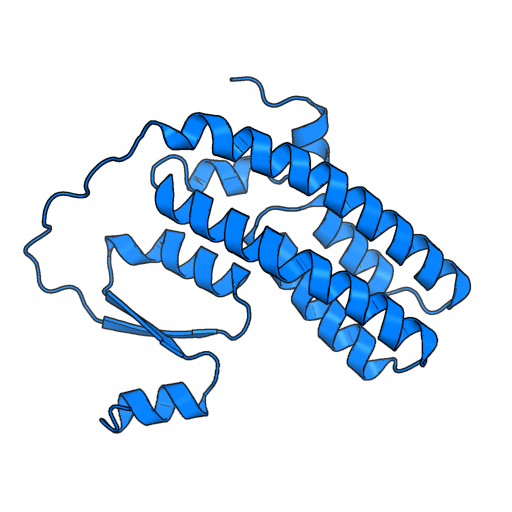. LEU A 1 98 ? -7.067 7.963 5.380 1.00 96.69 98 LEU A CA 1
ATOM 763 C C . LEU A 1 98 ? -7.607 7.585 3.995 1.00 96.69 98 LEU A C 1
ATOM 765 O O . LEU A 1 98 ? -6.848 7.611 3.027 1.00 96.69 98 LEU A O 1
ATOM 769 N N . ALA A 1 99 ? -8.906 7.303 3.869 1.00 96.56 99 ALA A N 1
ATOM 770 C CA . ALA A 1 99 ? -9.550 7.066 2.576 1.00 96.56 99 ALA A CA 1
ATOM 771 C C . ALA A 1 99 ? -9.520 8.322 1.683 1.00 96.56 99 ALA A C 1
ATOM 773 O O . ALA A 1 99 ? -9.164 8.243 0.505 1.00 96.56 99 ALA A O 1
ATOM 774 N N . ASP A 1 100 ? -9.777 9.504 2.245 1.00 96.56 100 ASP A N 1
ATOM 775 C CA . ASP A 1 100 ? -9.662 10.777 1.521 1.00 96.56 100 ASP A CA 1
ATOM 776 C C . ASP A 1 100 ? -8.210 11.096 1.133 1.00 96.56 100 ASP A C 1
ATOM 778 O O . ASP A 1 100 ? -7.920 11.674 0.077 1.00 96.56 100 ASP A O 1
ATOM 782 N N . CYS A 1 101 ? -7.253 10.743 1.994 1.00 96.81 101 CYS A N 1
ATOM 783 C CA . CYS A 1 101 ? -5.829 10.819 1.678 1.00 96.81 101 CYS A CA 1
ATOM 784 C C . CYS A 1 101 ? -5.450 9.872 0.535 1.00 96.81 101 CYS A C 1
ATOM 786 O O . CYS A 1 101 ? -4.704 10.276 -0.362 1.00 96.81 101 CYS A O 1
ATOM 788 N N . PHE A 1 102 ? -6.011 8.661 0.509 1.00 97.81 102 PHE A N 1
ATOM 789 C CA . PHE A 1 102 ? -5.810 7.715 -0.581 1.00 97.81 102 PHE A CA 1
ATOM 790 C C . PHE A 1 102 ? -6.318 8.260 -1.911 1.00 97.81 102 PHE A C 1
ATOM 792 O O . PHE A 1 102 ? -5.570 8.231 -2.883 1.00 97.81 102 PHE A O 1
ATOM 799 N N . GLN A 1 103 ? -7.524 8.833 -1.972 1.00 97.12 103 GLN A N 1
ATOM 800 C CA . GLN A 1 103 ? -8.034 9.383 -3.235 1.00 97.12 103 GLN A CA 1
ATOM 801 C C . GLN A 1 103 ? -7.143 10.510 -3.771 1.00 97.12 103 GLN A C 1
ATOM 803 O O . GLN A 1 103 ? -6.794 10.524 -4.950 1.00 97.12 103 GLN A O 1
ATOM 808 N N . ARG A 1 104 ? -6.675 11.415 -2.903 1.00 95.94 104 ARG A N 1
ATOM 809 C CA . ARG A 1 104 ? -5.731 12.473 -3.307 1.00 95.94 104 ARG A CA 1
ATOM 810 C C . ARG A 1 104 ? -4.386 11.903 -3.765 1.00 95.94 104 ARG A C 1
ATOM 812 O O . ARG A 1 104 ? -3.850 12.337 -4.782 1.00 95.94 104 ARG A O 1
ATOM 819 N N . THR A 1 105 ? -3.860 10.921 -3.037 1.00 96.44 105 THR A N 1
ATOM 820 C CA . THR A 1 105 ? -2.623 10.201 -3.382 1.00 96.44 105 THR A CA 1
ATOM 821 C C . THR A 1 105 ? -2.753 9.509 -4.737 1.00 96.44 105 THR A C 1
ATOM 823 O O . THR A 1 105 ? -1.876 9.655 -5.584 1.00 96.44 105 THR A O 1
ATOM 826 N N . ARG A 1 106 ? -3.874 8.825 -4.984 1.00 95.75 106 ARG A N 1
ATOM 827 C CA . ARG A 1 106 ? -4.192 8.134 -6.236 1.00 95.75 106 ARG A CA 1
ATOM 828 C C . ARG A 1 106 ? -4.177 9.076 -7.428 1.00 95.75 106 ARG A C 1
ATOM 830 O O . ARG A 1 106 ? -3.549 8.755 -8.431 1.00 95.75 106 ARG A O 1
ATOM 837 N N . GLU A 1 107 ? -4.824 10.232 -7.322 1.00 94.25 107 GLU A N 1
ATOM 838 C CA . GLU A 1 107 ? -4.826 11.220 -8.405 1.00 94.25 107 GLU A CA 1
ATOM 839 C C . GLU A 1 107 ? -3.412 11.742 -8.701 1.00 94.25 107 GLU A C 1
ATOM 841 O O . GLU A 1 107 ? -3.024 11.857 -9.864 1.00 94.25 107 GLU A O 1
ATOM 846 N N . MET A 1 108 ? -2.596 11.981 -7.668 1.00 93.56 108 MET A N 1
ATOM 847 C CA . MET A 1 108 ? -1.204 12.406 -7.860 1.00 93.56 108 MET A CA 1
ATOM 848 C C . MET A 1 108 ? -0.335 11.308 -8.485 1.00 93.56 108 MET A C 1
ATOM 850 O O . MET A 1 108 ? 0.433 11.591 -9.403 1.00 93.56 108 MET A O 1
ATOM 854 N N . LEU A 1 109 ? -0.470 10.057 -8.038 1.00 92.69 109 LEU A N 1
ATOM 855 C CA . LEU A 1 109 ? 0.261 8.923 -8.607 1.00 92.69 109 LEU A CA 1
ATOM 856 C C . LEU A 1 109 ? -0.147 8.664 -10.064 1.00 92.69 109 LEU A C 1
ATOM 858 O O . LEU A 1 109 ? 0.716 8.506 -10.924 1.00 92.69 109 LEU A O 1
ATOM 862 N N . LYS A 1 110 ? -1.444 8.720 -10.386 1.00 91.25 110 LYS A N 1
ATOM 863 C CA . LYS A 1 110 ? -1.925 8.621 -11.773 1.00 91.25 110 LYS A CA 1
ATOM 864 C C . LYS A 1 110 ? -1.377 9.741 -12.654 1.00 91.25 110 LYS A C 1
ATOM 866 O O . LYS A 1 110 ? -0.977 9.479 -13.786 1.00 91.25 110 LYS A O 1
ATOM 871 N N . ALA A 1 111 ? -1.302 10.971 -12.145 1.00 89.12 111 ALA A N 1
ATOM 872 C CA . ALA A 1 111 ? -0.697 12.082 -12.876 1.00 89.12 111 ALA A CA 1
ATOM 873 C C . ALA A 1 111 ? 0.797 11.845 -13.178 1.00 89.12 111 ALA A C 1
ATOM 875 O O . ALA A 1 111 ? 1.281 12.285 -14.220 1.00 89.12 111 ALA A O 1
ATOM 876 N N . ILE A 1 112 ? 1.513 11.115 -12.312 1.00 85.44 112 ILE A N 1
ATOM 877 C CA . ILE A 1 112 ? 2.899 10.674 -12.551 1.00 85.44 112 ILE A CA 1
ATOM 878 C C . ILE A 1 112 ? 2.968 9.577 -13.627 1.00 85.44 112 ILE A C 1
ATOM 880 O O . ILE A 1 112 ? 3.925 9.552 -14.397 1.00 85.44 112 ILE A O 1
ATOM 884 N N . LEU A 1 113 ? 1.962 8.702 -13.732 1.00 83.00 113 LEU A N 1
ATOM 885 C CA . LEU A 1 113 ? 1.924 7.634 -14.741 1.00 83.00 113 LEU A CA 1
ATOM 886 C C . LEU A 1 113 ? 1.648 8.128 -16.169 1.00 83.00 113 LEU A C 1
ATOM 888 O O . LEU A 1 113 ? 2.110 7.504 -17.128 1.00 83.00 113 LEU A O 1
ATOM 892 N N . VAL A 1 114 ? 0.913 9.235 -16.336 1.00 79.31 114 VAL A N 1
ATOM 893 C CA . VAL A 1 114 ? 0.540 9.760 -17.666 1.00 79.31 114 VAL A CA 1
ATOM 894 C C . VAL A 1 114 ? 1.776 10.002 -18.558 1.00 79.31 114 VAL A C 1
ATOM 896 O O . VAL A 1 114 ? 1.813 9.438 -19.654 1.00 79.31 114 VAL A O 1
ATOM 899 N N . PRO A 1 115 ? 2.825 10.728 -18.116 1.00 72.50 115 PRO A N 1
ATOM 900 C CA . PRO A 1 115 ? 4.051 10.918 -18.900 1.00 72.50 115 PRO A CA 1
ATOM 901 C C . PRO A 1 115 ? 4.843 9.634 -19.185 1.00 72.50 115 PRO A C 1
ATOM 903 O O . PRO A 1 115 ? 5.551 9.562 -20.184 1.00 72.50 115 PRO A O 1
ATOM 906 N N . LEU A 1 116 ? 4.738 8.610 -18.332 1.00 66.94 116 LEU A N 1
ATOM 907 C CA . LEU A 1 116 ? 5.507 7.364 -18.466 1.00 66.94 116 LEU A CA 1
ATOM 908 C C . LEU A 1 116 ? 4.942 6.433 -19.550 1.00 66.94 116 LEU A C 1
ATOM 910 O O . LEU A 1 116 ? 5.519 5.386 -19.843 1.00 66.94 116 LEU A O 1
ATOM 914 N N . SER A 1 117 ? 3.771 6.742 -20.114 1.00 57.81 117 SER A N 1
ATOM 915 C CA . SER A 1 117 ? 3.064 5.882 -21.082 1.00 57.81 117 SER A CA 1
ATOM 916 C C . SER A 1 117 ? 3.655 5.931 -22.493 1.00 57.81 117 SER A C 1
ATOM 918 O O . SER A 1 117 ? 3.305 5.106 -23.330 1.00 57.81 117 SER A O 1
ATOM 920 N N . THR A 1 118 ? 4.580 6.857 -22.749 1.00 50.56 118 THR A N 1
ATOM 921 C CA . THR A 1 118 ? 5.214 7.076 -24.059 1.00 50.56 118 THR A CA 1
ATOM 922 C C . THR A 1 118 ? 6.642 6.541 -24.177 1.00 50.56 118 THR A C 1
ATOM 924 O O . THR A 1 118 ? 7.172 6.495 -25.283 1.00 50.56 118 THR A O 1
ATOM 927 N N . GLU A 1 119 ? 7.271 6.114 -23.081 1.00 49.38 119 GLU A N 1
ATOM 928 C CA . GLU A 1 119 ? 8.658 5.631 -23.082 1.00 49.38 119 GLU A CA 1
ATOM 929 C C . GLU A 1 119 ? 8.718 4.119 -22.840 1.00 49.38 119 GLU A C 1
ATOM 931 O O . GLU A 1 119 ? 9.137 3.636 -21.790 1.00 49.38 119 GLU A O 1
ATOM 936 N N . THR A 1 120 ? 8.298 3.341 -23.837 1.00 44.09 120 THR A N 1
ATOM 937 C CA . THR A 1 120 ? 8.658 1.921 -23.916 1.00 44.09 120 THR A CA 1
ATOM 938 C C . THR A 1 120 ? 10.086 1.839 -24.445 1.00 44.09 120 THR A C 1
ATOM 940 O O . THR A 1 120 ? 10.317 1.775 -25.650 1.00 44.09 120 THR A O 1
ATOM 943 N N . ARG A 1 121 ? 11.078 1.903 -23.554 1.00 45.62 121 ARG A N 1
ATOM 944 C CA . ARG A 1 121 ? 12.419 1.433 -23.903 1.00 45.62 121 ARG A CA 1
ATOM 945 C C . ARG A 1 121 ? 12.420 -0.082 -23.787 1.00 45.62 121 ARG A C 1
ATOM 947 O O . ARG A 1 121 ? 12.397 -0.617 -22.684 1.00 45.62 121 ARG A O 1
ATOM 954 N N . ASP A 1 122 ? 12.431 -0.738 -24.943 1.00 42.19 122 ASP A N 1
ATOM 955 C CA . ASP A 1 122 ? 12.843 -2.131 -25.064 1.00 42.19 122 ASP A CA 1
ATOM 956 C C . ASP A 1 122 ? 14.234 -2.259 -24.433 1.00 42.19 122 ASP A C 1
ATOM 958 O O . ASP A 1 122 ? 15.213 -1.678 -24.916 1.00 42.19 122 ASP A O 1
ATOM 962 N N . ALA A 1 123 ? 14.313 -2.977 -23.315 1.00 47.00 123 ALA A N 1
ATOM 963 C CA . ALA A 1 123 ? 15.582 -3.435 -22.790 1.00 47.00 123 ALA A CA 1
ATOM 964 C C . ALA A 1 123 ? 16.126 -4.450 -23.801 1.00 47.00 123 ALA A C 1
ATOM 966 O O . ALA A 1 123 ? 15.611 -5.560 -23.926 1.00 47.00 123 ALA A O 1
ATOM 967 N N . GLY A 1 124 ? 17.127 -4.030 -24.580 1.00 44.94 124 GLY A N 1
ATOM 968 C CA . GLY A 1 124 ? 17.849 -4.920 -25.482 1.00 44.94 124 GLY A CA 1
ATOM 969 C C . GLY A 1 124 ? 18.387 -6.146 -24.728 1.00 44.94 124 GLY A C 1
ATOM 970 O O . GLY A 1 124 ? 18.637 -6.063 -23.523 1.00 44.94 124 GLY A O 1
ATOM 971 N N . PRO A 1 125 ? 18.563 -7.287 -25.412 1.00 42.25 125 PRO A N 1
ATOM 972 C CA . PRO A 1 125 ? 18.910 -8.542 -24.761 1.00 42.25 125 PRO A CA 1
ATOM 973 C C . PRO A 1 125 ? 20.280 -8.423 -24.085 1.00 42.25 125 PRO A C 1
ATOM 975 O O . PRO A 1 125 ? 21.304 -8.260 -24.750 1.00 42.25 125 PRO A O 1
ATOM 978 N N . LEU A 1 126 ? 20.300 -8.498 -22.754 1.00 49.34 126 LEU A N 1
ATOM 979 C CA . LEU A 1 126 ? 21.527 -8.673 -21.983 1.00 49.34 126 LEU A CA 1
ATOM 980 C C . LEU A 1 126 ? 21.837 -10.172 -21.932 1.00 49.34 126 LEU A C 1
ATOM 982 O O . LEU A 1 126 ? 21.332 -10.902 -21.085 1.00 49.34 126 LEU A O 1
ATOM 986 N N . ASP A 1 127 ? 22.652 -10.609 -22.890 1.00 51.12 127 ASP A N 1
ATOM 987 C CA . ASP A 1 127 ? 23.164 -11.974 -23.068 1.00 51.12 127 ASP A CA 1
ATOM 988 C C . ASP A 1 127 ? 24.284 -12.296 -22.056 1.00 51.12 127 ASP A C 1
ATOM 990 O O . ASP A 1 127 ? 25.450 -12.489 -22.398 1.00 51.12 127 ASP A O 1
ATOM 994 N N . VAL A 1 128 ? 23.939 -12.280 -20.767 1.00 61.22 128 VAL A N 1
ATOM 995 C CA . VAL A 1 128 ? 24.752 -12.854 -19.688 1.00 61.22 128 VAL A CA 1
ATOM 996 C C . VAL A 1 128 ? 23.790 -13.583 -18.762 1.00 61.22 128 VAL A C 1
ATOM 998 O O . VAL A 1 128 ? 22.835 -12.972 -18.290 1.00 61.22 128 VAL A O 1
ATOM 1001 N N . ALA A 1 129 ? 24.027 -14.873 -18.502 1.00 65.69 129 ALA A N 1
ATOM 1002 C CA . ALA A 1 129 ? 23.195 -15.669 -17.600 1.00 65.69 129 ALA A CA 1
ATOM 1003 C C . ALA A 1 129 ? 23.074 -14.967 -16.236 1.00 65.69 129 ALA A C 1
ATOM 1005 O O . ALA A 1 129 ? 24.037 -14.912 -15.462 1.00 65.69 129 ALA A O 1
ATOM 1006 N N . ARG A 1 130 ? 21.905 -14.379 -15.971 1.00 80.19 130 ARG A N 1
ATOM 1007 C CA . ARG A 1 130 ? 21.618 -13.680 -14.719 1.00 80.19 130 ARG A CA 1
ATOM 1008 C C . ARG A 1 130 ? 21.444 -14.710 -13.612 1.00 80.19 130 ARG A C 1
ATOM 1010 O O . ARG A 1 130 ? 20.947 -15.810 -13.832 1.00 80.19 130 ARG A O 1
ATOM 1017 N N . LYS A 1 131 ? 21.876 -14.366 -12.399 1.00 89.69 131 LYS A N 1
ATOM 1018 C CA . LYS A 1 131 ? 21.599 -15.212 -11.234 1.00 89.69 131 LYS A CA 1
ATOM 1019 C C . LYS A 1 131 ? 20.112 -15.118 -10.905 1.00 89.69 131 LYS A C 1
ATOM 1021 O O . LYS A 1 131 ? 19.552 -14.023 -10.918 1.00 89.69 131 LYS A O 1
ATOM 1026 N N . THR A 1 132 ? 19.506 -16.248 -10.571 1.00 90.94 132 THR A N 1
ATOM 1027 C CA . THR A 1 132 ? 18.111 -16.305 -10.135 1.00 90.94 132 THR A CA 1
ATOM 1028 C C . THR A 1 132 ? 18.008 -16.034 -8.635 1.00 90.94 132 THR A C 1
ATOM 1030 O O . THR A 1 132 ? 18.781 -16.584 -7.846 1.00 90.94 132 THR A O 1
ATOM 1033 N N . LEU A 1 133 ? 17.053 -15.199 -8.233 1.00 93.00 133 LEU A N 1
ATOM 1034 C CA . LEU A 1 133 ? 16.750 -14.864 -6.848 1.00 93.00 133 LEU A CA 1
ATOM 1035 C C . LEU A 1 133 ? 15.284 -15.205 -6.551 1.00 93.00 133 LEU A C 1
ATOM 1037 O O . LEU A 1 133 ? 14.376 -14.738 -7.233 1.00 93.00 133 LEU A O 1
ATOM 1041 N N . LEU A 1 134 ? 15.068 -16.038 -5.530 1.00 93.31 134 LEU A N 1
ATOM 1042 C CA . LEU A 1 134 ? 13.741 -16.400 -5.032 1.00 93.31 134 LEU A CA 1
ATOM 1043 C C . LEU A 1 134 ? 13.299 -15.386 -3.969 1.00 93.31 134 LEU A C 1
ATOM 1045 O O . LEU A 1 134 ? 13.903 -15.301 -2.899 1.00 93.31 134 LEU A O 1
ATOM 1049 N N . LEU A 1 135 ? 12.257 -14.622 -4.275 1.00 93.81 135 LEU A N 1
ATOM 1050 C CA . LEU A 1 135 ? 11.666 -13.605 -3.414 1.00 93.81 135 LEU A CA 1
ATOM 1051 C C . LEU A 1 135 ? 10.493 -14.194 -2.634 1.00 93.81 135 LEU A C 1
ATOM 1053 O O . LEU A 1 135 ? 9.550 -14.700 -3.233 1.00 93.81 135 LEU A O 1
ATOM 1057 N N . VAL A 1 136 ? 10.535 -14.099 -1.302 1.00 94.62 136 VAL A N 1
ATOM 1058 C CA . VAL A 1 136 ? 9.411 -14.476 -0.430 1.00 94.62 136 VAL A CA 1
ATOM 1059 C C . VAL A 1 136 ? 8.791 -13.212 0.146 1.00 94.62 136 VAL A C 1
ATOM 1061 O O . VAL A 1 136 ? 9.343 -12.633 1.078 1.00 94.62 136 VAL A O 1
ATOM 1064 N N . GLU A 1 137 ? 7.685 -12.765 -0.442 1.00 94.38 137 GLU A N 1
ATOM 1065 C CA . GLU A 1 137 ? 7.047 -11.485 -0.120 1.00 94.38 137 GLU A CA 1
ATOM 1066 C C . GLU A 1 137 ? 5.550 -11.548 -0.444 1.00 94.38 137 GLU A C 1
ATOM 1068 O O . GLU A 1 137 ? 5.160 -11.715 -1.606 1.00 94.38 137 GLU A O 1
ATOM 1073 N N . ASP A 1 138 ? 4.710 -11.414 0.580 1.00 91.69 138 ASP A N 1
ATOM 1074 C CA . ASP A 1 138 ? 3.251 -11.479 0.470 1.00 91.69 138 ASP A CA 1
ATOM 1075 C C . ASP A 1 138 ? 2.631 -10.111 0.143 1.00 91.69 138 ASP A C 1
ATOM 1077 O O . ASP A 1 138 ? 1.541 -10.038 -0.431 1.00 91.69 138 ASP A O 1
ATOM 1081 N N . ASN A 1 139 ? 3.341 -9.012 0.406 1.00 91.75 139 ASN A N 1
ATOM 1082 C CA . ASN A 1 139 ? 2.886 -7.671 0.085 1.00 91.75 139 ASN A CA 1
ATOM 1083 C C . ASN A 1 139 ? 3.203 -7.309 -1.374 1.00 91.75 139 ASN A C 1
ATOM 1085 O O . ASN A 1 139 ? 4.353 -7.074 -1.746 1.00 91.75 139 ASN A O 1
ATOM 1089 N N . ALA A 1 140 ? 2.166 -7.183 -2.207 1.00 91.00 140 ALA A N 1
ATOM 1090 C CA . ALA A 1 140 ? 2.331 -6.895 -3.633 1.00 91.00 140 ALA A CA 1
ATOM 1091 C C . ALA A 1 140 ? 3.109 -5.596 -3.921 1.00 91.00 140 ALA A C 1
ATOM 1093 O O . ALA A 1 140 ? 3.905 -5.564 -4.856 1.00 91.00 140 ALA A O 1
ATOM 1094 N N . SER A 1 141 ? 2.939 -4.534 -3.121 1.00 91.19 141 SER A N 1
ATOM 1095 C CA . SER A 1 141 ? 3.688 -3.283 -3.314 1.00 91.19 141 SER A CA 1
ATOM 1096 C C . SER A 1 141 ? 5.164 -3.425 -2.938 1.00 91.19 141 SER A C 1
ATOM 1098 O O . SER A 1 141 ? 6.021 -2.878 -3.626 1.00 91.19 141 SER A O 1
ATOM 1100 N N . ALA A 1 142 ? 5.484 -4.156 -1.866 1.00 90.38 142 ALA A N 1
ATOM 1101 C CA . ALA A 1 142 ? 6.870 -4.462 -1.508 1.00 90.38 142 ALA A CA 1
ATOM 1102 C C . ALA A 1 142 ? 7.531 -5.360 -2.562 1.00 90.38 142 ALA A C 1
ATOM 1104 O O . ALA A 1 142 ? 8.659 -5.101 -2.980 1.00 90.38 142 ALA A O 1
ATOM 1105 N N . ARG A 1 143 ? 6.799 -6.351 -3.077 1.00 95.06 143 ARG A N 1
ATOM 1106 C CA . ARG A 1 143 ? 7.258 -7.204 -4.173 1.00 95.06 143 ARG A CA 1
ATOM 1107 C C . ARG A 1 143 ? 7.523 -6.396 -5.442 1.00 95.06 143 ARG A C 1
ATOM 1109 O O . ARG A 1 143 ? 8.615 -6.481 -5.994 1.00 95.06 143 ARG A O 1
ATOM 1116 N N . ALA A 1 144 ? 6.590 -5.540 -5.856 1.00 91.25 144 ALA A N 1
ATOM 1117 C CA . ALA A 1 144 ? 6.773 -4.666 -7.014 1.00 91.25 144 ALA A CA 1
ATOM 1118 C C . ALA A 1 144 ? 7.964 -3.705 -6.842 1.00 91.25 144 ALA A C 1
ATOM 1120 O O . ALA A 1 144 ? 8.716 -3.472 -7.788 1.00 91.25 144 ALA A O 1
ATOM 1121 N N . LEU A 1 145 ? 8.196 -3.200 -5.625 1.00 92.00 145 LEU A N 1
ATOM 1122 C CA . LEU A 1 145 ? 9.384 -2.408 -5.303 1.00 92.00 145 LEU A CA 1
ATOM 1123 C C . LEU A 1 145 ? 10.678 -3.212 -5.509 1.00 92.00 145 LEU A C 1
ATOM 1125 O O . LEU A 1 145 ? 11.626 -2.702 -6.103 1.00 92.00 145 LEU A O 1
ATOM 1129 N N . LEU A 1 146 ? 10.723 -4.462 -5.042 1.00 92.38 146 LEU A N 1
ATOM 1130 C CA . LEU A 1 146 ? 11.879 -5.346 -5.220 1.00 92.38 146 LEU A CA 1
ATOM 1131 C C . LEU A 1 146 ? 12.140 -5.638 -6.701 1.00 92.38 146 LEU A C 1
ATOM 1133 O O . LEU A 1 146 ? 13.288 -5.556 -7.134 1.00 92.38 146 LEU A O 1
ATOM 1137 N N . HIS A 1 147 ? 11.092 -5.882 -7.493 1.00 91.50 147 HIS A N 1
ATOM 1138 C CA . HIS A 1 147 ? 11.205 -6.022 -8.951 1.00 91.50 147 HIS A CA 1
ATOM 1139 C C . HIS A 1 147 ? 11.775 -4.764 -9.601 1.00 91.50 147 HIS A C 1
ATOM 1141 O O . HIS A 1 147 ? 12.732 -4.847 -10.369 1.00 91.50 147 HIS A O 1
ATOM 1147 N N . ALA A 1 148 ? 11.265 -3.588 -9.236 1.00 87.00 148 ALA A N 1
ATOM 1148 C CA . ALA A 1 148 ? 11.739 -2.322 -9.783 1.00 87.00 148 ALA A CA 1
ATOM 1149 C C . ALA A 1 148 ? 13.224 -2.038 -9.474 1.00 87.00 148 ALA A C 1
ATOM 1151 O O . ALA A 1 148 ? 13.868 -1.301 -10.222 1.00 87.00 148 ALA A O 1
ATOM 1152 N N . ILE A 1 149 ? 13.763 -2.605 -8.389 1.00 89.00 149 ILE A N 1
ATOM 1153 C CA . ILE A 1 149 ? 15.163 -2.437 -7.971 1.00 89.00 149 ILE A CA 1
ATOM 1154 C C . ILE A 1 149 ? 16.074 -3.523 -8.562 1.00 89.00 149 ILE A C 1
ATOM 1156 O O . ILE A 1 149 ? 17.197 -3.220 -8.951 1.00 89.00 149 ILE A O 1
ATOM 1160 N N . LEU A 1 150 ? 15.628 -4.782 -8.598 1.00 90.19 150 LEU A N 1
ATOM 1161 C CA . LEU A 1 150 ? 16.509 -5.938 -8.816 1.00 90.19 150 LEU A CA 1
ATOM 1162 C C . LEU A 1 150 ? 16.406 -6.560 -10.216 1.00 90.19 150 LEU A C 1
ATOM 1164 O O . LEU A 1 150 ? 17.308 -7.306 -10.603 1.00 90.19 150 LEU A O 1
ATOM 1168 N N . ALA A 1 151 ? 15.350 -6.271 -10.986 1.00 87.00 151 ALA A N 1
ATOM 1169 C CA . ALA A 1 151 ? 15.085 -6.940 -12.268 1.00 87.00 151 ALA A CA 1
ATOM 1170 C C . ALA A 1 151 ? 16.124 -6.650 -13.371 1.00 87.00 151 ALA A C 1
ATOM 1172 O O . ALA A 1 151 ? 16.197 -7.379 -14.363 1.00 87.00 151 ALA A O 1
ATOM 1173 N N . ASP A 1 152 ? 16.951 -5.614 -13.215 1.00 83.94 152 ASP A N 1
ATOM 1174 C CA . ASP A 1 152 ? 18.045 -5.322 -14.148 1.00 83.94 152 ASP A CA 1
ATOM 1175 C C . ASP A 1 152 ? 19.271 -6.226 -13.924 1.00 83.94 152 ASP A C 1
ATOM 1177 O O . ASP A 1 152 ? 20.045 -6.466 -14.855 1.00 83.94 152 ASP A O 1
ATOM 1181 N N . GLU A 1 153 ? 19.431 -6.769 -12.716 1.00 86.81 153 GLU A N 1
ATOM 1182 C CA . GLU A 1 153 ? 20.603 -7.553 -12.308 1.00 86.81 153 GLU A CA 1
ATOM 1183 C C . GLU A 1 153 ? 20.305 -9.053 -12.156 1.00 86.81 153 GLU A C 1
ATOM 1185 O O . GLU A 1 153 ? 21.185 -9.886 -12.395 1.00 86.81 153 GLU A O 1
ATOM 1190 N N . TYR A 1 154 ? 19.071 -9.411 -11.795 1.00 90.06 154 TYR A N 1
ATOM 1191 C CA . TYR A 1 154 ? 18.684 -10.776 -11.437 1.00 90.06 154 TYR A CA 1
ATOM 1192 C C . TYR A 1 154 ? 17.464 -11.254 -12.224 1.00 90.06 154 TYR A C 1
ATOM 1194 O O . TYR A 1 154 ? 16.618 -10.468 -12.646 1.00 90.06 154 TYR A O 1
ATOM 1202 N N . GLU A 1 155 ? 17.360 -12.570 -12.391 1.00 89.88 155 GLU A N 1
ATOM 1203 C CA . GLU A 1 155 ? 16.078 -13.214 -12.683 1.00 89.88 155 GLU A CA 1
ATOM 1204 C C . GLU A 1 155 ? 15.327 -13.403 -11.367 1.00 89.88 155 GLU A C 1
ATOM 1206 O O . GLU A 1 155 ? 15.888 -13.936 -10.411 1.00 89.88 155 GLU A O 1
ATOM 1211 N N . LEU A 1 156 ? 14.075 -12.964 -11.293 1.00 92.12 156 LEU A N 1
ATOM 1212 C CA . LEU A 1 156 ? 13.295 -13.002 -10.058 1.00 92.12 156 LEU A CA 1
ATOM 1213 C C . LEU A 1 156 ? 12.220 -14.089 -10.147 1.00 92.12 156 LEU A C 1
ATOM 1215 O O . LEU A 1 156 ? 11.491 -14.162 -11.135 1.00 92.12 156 LEU A O 1
ATOM 1219 N N . ILE A 1 157 ? 12.127 -14.923 -9.110 1.00 92.94 157 ILE A N 1
ATOM 1220 C CA . ILE A 1 157 ? 11.027 -15.873 -8.905 1.00 92.94 157 ILE A CA 1
ATOM 1221 C C . ILE A 1 157 ? 10.267 -15.428 -7.664 1.00 92.94 157 ILE A C 1
ATOM 1223 O O . ILE A 1 157 ? 10.863 -15.299 -6.597 1.00 92.94 157 ILE A O 1
ATOM 1227 N N . ASP A 1 158 ? 8.960 -15.233 -7.792 1.00 93.94 158 ASP A N 1
ATOM 1228 C CA . ASP A 1 158 ? 8.114 -14.794 -6.688 1.00 93.94 158 ASP A CA 1
ATOM 1229 C C . ASP A 1 158 ? 7.457 -15.972 -5.971 1.00 93.94 158 ASP A C 1
ATOM 1231 O O . ASP A 1 158 ? 6.859 -16.854 -6.589 1.00 93.94 158 ASP A O 1
ATOM 1235 N N . ALA A 1 159 ? 7.499 -15.939 -4.645 1.00 94.19 159 ALA A N 1
ATOM 1236 C CA . ALA A 1 159 ? 6.730 -16.795 -3.766 1.00 94.19 159 ALA A CA 1
ATOM 1237 C C . ALA A 1 159 ? 5.988 -15.934 -2.740 1.00 94.19 159 ALA A C 1
ATOM 1239 O O . ALA A 1 159 ? 6.593 -15.265 -1.908 1.00 94.19 159 ALA A O 1
ATOM 1240 N N . GLU A 1 160 ? 4.658 -15.986 -2.747 1.00 91.94 160 GLU A N 1
ATOM 1241 C CA . GLU A 1 160 ? 3.852 -15.232 -1.772 1.00 91.94 160 GLU A CA 1
ATOM 1242 C C . GLU A 1 160 ? 3.881 -15.865 -0.374 1.00 91.94 160 GLU A C 1
ATOM 1244 O O . GLU A 1 160 ? 3.487 -15.251 0.608 1.00 91.94 160 GLU A O 1
ATOM 1249 N N . THR A 1 161 ? 4.345 -17.111 -0.262 1.00 92.44 161 THR A N 1
ATOM 1250 C CA . THR A 1 161 ? 4.431 -17.837 1.006 1.00 92.44 161 THR A CA 1
ATOM 1251 C C . THR A 1 161 ? 5.706 -18.661 1.082 1.00 92.44 161 THR A C 1
ATOM 1253 O O . THR A 1 161 ? 6.219 -19.141 0.068 1.00 92.44 161 THR A O 1
ATOM 1256 N N . GLY A 1 162 ? 6.183 -18.904 2.307 1.00 91.81 162 GLY A N 1
ATOM 1257 C CA . GLY A 1 162 ? 7.324 -19.792 2.546 1.00 91.81 162 GLY A CA 1
ATOM 1258 C C . GLY A 1 162 ? 7.096 -21.212 2.016 1.00 91.81 162 GLY A C 1
ATOM 1259 O O . GLY A 1 162 ? 8.019 -21.829 1.501 1.00 91.81 162 GLY A O 1
ATOM 1260 N N . GLU A 1 163 ? 5.857 -21.707 2.055 1.00 92.81 163 GLU A N 1
ATOM 1261 C CA . GLU A 1 163 ? 5.497 -23.002 1.465 1.00 92.81 163 GLU A CA 1
ATOM 1262 C C . GLU A 1 163 ? 5.696 -23.020 -0.057 1.00 92.81 163 GLU A C 1
ATOM 1264 O O . GLU A 1 163 ? 6.228 -23.978 -0.613 1.00 92.81 163 GLU A O 1
ATOM 1269 N N . THR A 1 164 ? 5.296 -21.952 -0.749 1.00 92.25 164 THR A N 1
ATOM 1270 C CA . THR A 1 164 ? 5.507 -21.833 -2.200 1.00 92.25 164 THR A CA 1
ATOM 1271 C C . THR A 1 164 ? 6.996 -21.718 -2.526 1.00 92.25 164 THR A C 1
ATOM 1273 O O . THR A 1 164 ? 7.472 -22.349 -3.464 1.00 92.25 164 THR A O 1
ATOM 1276 N N . ALA A 1 165 ? 7.750 -20.993 -1.697 1.00 93.19 165 ALA A N 1
ATOM 1277 C CA . ALA A 1 165 ? 9.196 -20.867 -1.833 1.00 93.19 165 ALA A CA 1
ATOM 1278 C C . ALA A 1 165 ? 9.912 -22.220 -1.698 1.00 93.19 165 ALA A C 1
ATOM 1280 O O . ALA A 1 165 ? 10.760 -22.563 -2.519 1.00 93.19 165 ALA A O 1
ATOM 1281 N N . LEU A 1 166 ? 9.541 -23.016 -0.690 1.00 92.69 166 LEU A N 1
ATOM 1282 C CA . LEU A 1 166 ? 10.102 -24.352 -0.488 1.00 92.69 166 LEU A CA 1
ATOM 1283 C C . LEU A 1 166 ? 9.816 -25.269 -1.678 1.00 92.69 166 LEU A C 1
ATOM 1285 O O . LEU A 1 166 ? 10.733 -25.940 -2.142 1.00 92.69 166 LEU A O 1
ATOM 1289 N N . ARG A 1 167 ? 8.602 -25.224 -2.242 1.00 90.94 167 ARG A N 1
ATOM 1290 C CA . ARG A 1 167 ? 8.263 -25.999 -3.447 1.00 90.94 167 ARG A CA 1
ATOM 1291 C C . ARG A 1 167 ? 9.172 -25.669 -4.635 1.00 90.94 167 ARG A C 1
ATOM 1293 O O . ARG A 1 167 ? 9.630 -26.589 -5.311 1.00 90.94 167 ARG A O 1
ATOM 1300 N N . PHE A 1 168 ? 9.506 -24.392 -4.845 1.00 88.56 168 PHE A N 1
ATOM 1301 C CA . PHE A 1 168 ? 10.488 -24.008 -5.866 1.00 88.56 168 PHE A CA 1
ATOM 1302 C C . PHE A 1 168 ? 11.883 -24.579 -5.576 1.00 88.56 168 PHE A C 1
ATOM 1304 O O . PHE A 1 168 ? 12.520 -25.122 -6.477 1.00 88.56 168 PHE A O 1
ATOM 1311 N N . CYS A 1 169 ? 12.348 -24.506 -4.325 1.00 88.06 169 CYS A N 1
ATOM 1312 C CA . CYS A 1 169 ? 13.654 -25.039 -3.917 1.00 88.06 169 CYS A CA 1
ATOM 1313 C C . CYS A 1 169 ? 13.751 -26.567 -4.038 1.00 88.06 169 CYS A C 1
ATOM 1315 O O . CYS A 1 169 ? 14.817 -27.098 -4.342 1.00 88.06 169 CYS A O 1
ATOM 1317 N N . GLU A 1 170 ? 12.651 -27.276 -3.802 1.00 90.31 170 GLU A N 1
ATOM 1318 C CA . GLU A 1 170 ? 12.569 -28.738 -3.876 1.00 90.31 170 GLU A CA 1
ATOM 1319 C C . GLU A 1 170 ? 12.452 -29.260 -5.319 1.00 90.31 170 GLU A C 1
ATOM 1321 O O . GLU A 1 170 ? 12.474 -30.470 -5.543 1.00 90.31 170 GLU A O 1
ATOM 1326 N N . GLY A 1 171 ? 12.349 -28.369 -6.314 1.00 75.62 171 GLY A N 1
ATOM 1327 C CA . GLY A 1 171 ? 12.163 -28.739 -7.719 1.00 75.62 171 GLY A CA 1
ATOM 1328 C C . GLY A 1 171 ? 10.753 -29.250 -8.036 1.00 75.62 171 GLY A C 1
ATOM 1329 O O . GLY A 1 171 ? 10.533 -29.823 -9.105 1.00 75.62 171 GLY A O 1
ATOM 1330 N N . ALA A 1 172 ? 9.793 -29.044 -7.129 1.00 57.25 172 ALA A N 1
ATOM 1331 C CA . ALA A 1 172 ? 8.387 -29.345 -7.345 1.00 57.25 172 ALA A CA 1
ATOM 1332 C C . ALA A 1 172 ? 7.758 -28.210 -8.167 1.00 57.25 172 ALA A C 1
ATOM 1334 O O . ALA A 1 172 ? 7.211 -27.248 -7.630 1.00 57.25 172 ALA A O 1
ATOM 1335 N N . VAL A 1 173 ? 7.886 -28.300 -9.490 1.00 53.75 173 VAL A N 1
ATOM 1336 C CA . VAL A 1 173 ? 7.199 -27.393 -10.418 1.00 53.75 173 VAL A CA 1
ATOM 1337 C C . VAL A 1 173 ? 5.692 -27.679 -10.349 1.00 53.75 173 VAL A C 1
ATOM 1339 O O . VAL A 1 173 ? 5.289 -28.841 -10.434 1.00 53.75 173 VAL A O 1
ATOM 1342 N N . VAL A 1 174 ? 4.885 -26.630 -10.153 1.00 46.69 174 VAL A N 1
ATOM 1343 C CA . VAL A 1 174 ? 3.419 -26.658 -10.329 1.00 46.69 174 VAL A CA 1
ATOM 1344 C C . VAL A 1 174 ? 3.085 -26.760 -11.811 1.00 46.69 174 VAL A C 1
ATOM 1346 O O . VAL A 1 174 ? 3.689 -25.987 -12.588 1.00 46.69 174 VAL A O 1
#

Secondary structure (DSSP, 8-state):
----HHHHHHS-HHHHHTTTT-HHHHHHHHHHHHHHHHHHHHHHHHHHHTT-HHHHHHHHHHHHHHHHHTT-HHHHHHHHHHHH---HHHHHHHHHHHHHHHHHHHHHHHHHHTGGGG---------S-PEEEEEE---HHHHHHHHHHHTTTEEEEEESSHHHHHHHHTT---

Sequence (174 aa):
MSLPEAAAALLDLEHLKRFSQNPKGLRELIDAFLDTTEPILNELERVSRQQNAMEFHQILHALNGAANSAGARAMADQCKVLAQQREPERRVAILHDLADCFQRTREMLKAILVPLSTETRDAGPLDVARKTLLLVEDNASARALLHAILADEYELIDAETGETALRFCEGAVV